Protein AF-A0A7J9PH88-F1 (afdb_monomer)

Secondary structure (DSSP, 8-state):
-EEE-TTT--EEE-----GGGS--------TT---------HHHHHT-----HHHHHHHHHHHHHHTT--HHHHHHHHHHHHHHHHH-TTS-HHHHHHHHHHHHTT-

Solvent-accessible surface area (backbone atoms only — not comparable to full-atom values): 6486 Å² total; per-residue (Å²): 113,63,38,38,38,46,82,79,53,41,69,40,85,61,77,78,81,61,67,89,75,79,53,90,70,80,80,81,69,56,77,87,66,77,71,76,92,71,81,90,45,70,71,42,59,73,68,31,52,68,72,58,70,71,61,51,51,55,44,50,54,52,38,37,61,74,68,65,53,52,72,65,56,44,49,49,28,54,52,35,36,54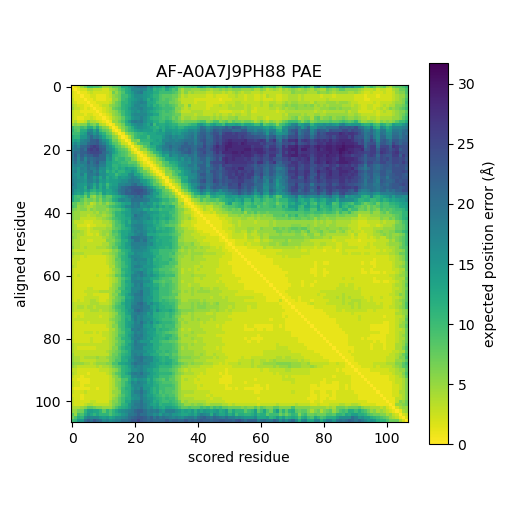,50,43,46,69,79,41,65,84,49,35,46,26,58,40,53,25,53,18,46,44,63,69,68,74,114

Nearest PDB structures (foldseek):
  2lrm-assembly1_B  TM=5.151E-01  e=4.877E+00  Escherichia coli K-12

Structure (mmCIF, N/CA/C/O backbone):
data_AF-A0A7J9PH88-F1
#
_entry.id   AF-A0A7J9PH88-F1
#
loop_
_atom_site.group_PDB
_atom_site.id
_atom_site.type_symbol
_atom_site.label_atom_id
_atom_site.label_alt_id
_atom_site.label_comp_id
_atom_site.label_asym_id
_atom_site.label_entity_id
_atom_site.label_seq_id
_atom_site.pdbx_PDB_ins_code
_atom_site.Cartn_x
_atom_site.Cartn_y
_atom_site.Cartn_z
_atom_site.occupancy
_atom_site.B_iso_or_equiv
_atom_site.auth_seq_id
_atom_site.auth_comp_id
_atom_site.auth_asym_id
_atom_site.auth_atom_id
_atom_site.pdbx_PDB_model_num
ATOM 1 N N . MET A 1 1 ? -7.239 -11.982 -0.830 1.00 70.31 1 MET A N 1
ATOM 2 C CA . MET A 1 1 ? -5.952 -11.283 -0.608 1.00 70.31 1 MET A CA 1
ATOM 3 C C . MET A 1 1 ? -6.007 -9.943 -1.324 1.00 70.31 1 MET A C 1
ATOM 5 O O . MET A 1 1 ? -6.374 -9.916 -2.494 1.00 70.31 1 MET A O 1
ATOM 9 N N . ILE A 1 2 ? -5.714 -8.838 -0.638 1.00 76.19 2 ILE A N 1
ATOM 10 C CA . ILE A 1 2 ? -5.693 -7.503 -1.253 1.00 76.19 2 ILE A CA 1
ATOM 11 C C . ILE A 1 2 ? -4.352 -7.330 -1.959 1.00 76.19 2 ILE A C 1
ATOM 13 O O . ILE A 1 2 ? -3.319 -7.602 -1.356 1.00 76.19 2 ILE A O 1
ATOM 17 N N . ARG A 1 3 ? -4.351 -6.882 -3.217 1.00 81.50 3 ARG A N 1
ATOM 18 C CA . ARG A 1 3 ? -3.118 -6.576 -3.955 1.00 81.50 3 ARG A CA 1
ATOM 19 C C . ARG A 1 3 ? -2.860 -5.078 -3.993 1.00 81.50 3 ARG A C 1
ATOM 21 O O . ARG A 1 3 ? -3.805 -4.292 -4.040 1.00 81.50 3 ARG A O 1
ATOM 28 N N . ILE A 1 4 ? -1.598 -4.664 -4.035 1.00 84.38 4 ILE A N 1
ATOM 29 C CA . ILE A 1 4 ? -1.219 -3.256 -4.228 1.00 84.38 4 ILE A CA 1
ATOM 30 C C . ILE A 1 4 ? -0.603 -3.076 -5.613 1.00 84.38 4 ILE A C 1
ATOM 32 O O . ILE A 1 4 ? 0.319 -3.790 -6.000 1.00 84.38 4 ILE A O 1
ATOM 36 N N . CYS A 1 5 ? -1.080 -2.095 -6.383 1.00 82.81 5 CYS A N 1
ATOM 37 C CA . CYS A 1 5 ? -0.498 -1.840 -7.699 1.00 82.81 5 CYS A CA 1
ATOM 38 C C . CYS A 1 5 ? 0.961 -1.342 -7.581 1.00 82.81 5 CYS A C 1
ATOM 40 O O . CYS A 1 5 ? 1.176 -0.289 -6.977 1.00 82.81 5 CYS A O 1
ATOM 42 N N . PRO A 1 6 ? 1.948 -1.984 -8.240 1.00 84.31 6 PRO A N 1
ATOM 43 C CA . PRO A 1 6 ? 3.362 -1.577 -8.222 1.00 84.31 6 PRO A CA 1
ATOM 44 C C . PRO A 1 6 ? 3.633 -0.154 -8.725 1.00 84.31 6 PRO A C 1
ATOM 46 O O . PRO A 1 6 ? 4.636 0.454 -8.350 1.00 84.31 6 PRO A O 1
ATOM 49 N N . LYS A 1 7 ? 2.729 0.401 -9.543 1.00 81.88 7 LYS A N 1
ATOM 50 C CA . LYS A 1 7 ? 2.877 1.729 -10.150 1.00 81.88 7 LYS A CA 1
ATOM 51 C C . LYS A 1 7 ? 2.162 2.836 -9.387 1.00 81.88 7 LYS A C 1
ATOM 53 O O . LYS A 1 7 ? 2.761 3.867 -9.093 1.00 81.88 7 LYS A O 1
ATOM 58 N N . CYS A 1 8 ? 0.870 2.658 -9.111 1.00 83.31 8 CYS A N 1
ATOM 59 C CA . CYS A 1 8 ? 0.046 3.700 -8.491 1.00 83.31 8 CYS A CA 1
ATOM 60 C C . CYS A 1 8 ? -0.181 3.501 -6.987 1.00 83.31 8 CYS A C 1
ATOM 62 O O . CYS A 1 8 ? -0.746 4.393 -6.361 1.00 83.31 8 CYS A O 1
ATOM 64 N N . LEU A 1 9 ? 0.260 2.370 -6.419 1.00 85.50 9 LEU A N 1
ATOM 65 C CA . LEU A 1 9 ? 0.154 2.015 -4.996 1.00 85.50 9 LEU A CA 1
ATOM 66 C C . LEU A 1 9 ? -1.273 2.057 -4.430 1.00 85.50 9 LEU A C 1
ATOM 68 O O . LEU A 1 9 ? -1.467 2.203 -3.229 1.00 85.50 9 LEU A O 1
ATOM 72 N N . LYS A 1 10 ? -2.282 1.919 -5.291 1.00 83.56 10 LYS A N 1
ATOM 73 C CA . LYS A 1 10 ? -3.672 1.749 -4.866 1.00 83.56 10 LYS A CA 1
ATOM 74 C C . LYS A 1 10 ? -3.943 0.288 -4.542 1.00 83.56 10 LYS A C 1
ATOM 76 O O . LYS A 1 10 ? -3.379 -0.598 -5.193 1.00 83.56 10 LYS A O 1
ATOM 81 N N . ALA A 1 11 ? -4.830 0.064 -3.578 1.00 78.31 11 ALA A N 1
ATOM 82 C CA . ALA A 1 11 ? -5.343 -1.265 -3.301 1.00 78.31 11 ALA A CA 1
ATOM 83 C C . ALA A 1 11 ? -6.246 -1.723 -4.450 1.00 78.31 11 ALA A C 1
ATOM 85 O O . ALA A 1 11 ? -7.025 -0.941 -4.998 1.00 78.31 11 ALA A O 1
ATOM 86 N N . VAL A 1 12 ? -6.100 -2.983 -4.832 1.00 73.62 12 VAL A N 1
ATOM 87 C CA . VAL A 1 12 ? -6.873 -3.656 -5.866 1.00 73.62 12 VAL A CA 1
ATOM 88 C C . VAL A 1 12 ? -7.337 -4.976 -5.271 1.00 73.62 12 VAL A C 1
ATOM 90 O O . VAL A 1 12 ? -6.528 -5.766 -4.776 1.00 73.62 12 VAL A O 1
ATOM 93 N N . VAL A 1 13 ? -8.641 -5.223 -5.310 1.00 60.78 13 VAL A N 1
ATOM 94 C CA . VAL A 1 13 ? -9.180 -6.543 -4.986 1.00 60.78 13 VAL A CA 1
ATOM 95 C C . VAL A 1 13 ? -8.852 -7.442 -6.172 1.00 60.78 13 VAL A C 1
ATOM 97 O O . VAL A 1 13 ? -9.383 -7.262 -7.266 1.00 60.78 13 VAL A O 1
ATOM 100 N N . HIS A 1 14 ? -7.888 -8.342 -5.995 1.00 54.22 14 HIS A N 1
ATOM 101 C CA . HIS A 1 14 ? -7.534 -9.298 -7.034 1.00 54.22 14 HIS A CA 1
ATOM 102 C C . HIS A 1 14 ? -8.470 -10.497 -6.919 1.00 54.22 14 HIS A C 1
ATOM 104 O O . HIS A 1 14 ? -8.482 -11.171 -5.890 1.00 54.22 14 HIS A O 1
ATOM 110 N N . TYR A 1 15 ? -9.249 -10.747 -7.967 1.00 46.81 15 TYR A N 1
ATOM 111 C CA . TYR A 1 15 ? -9.957 -12.008 -8.136 1.00 46.81 15 TYR A CA 1
ATOM 112 C C . TYR A 1 15 ? -9.018 -12.959 -8.871 1.00 46.81 15 TYR A C 1
ATOM 114 O O . TYR A 1 15 ? -8.624 -12.680 -10.007 1.00 46.81 15 TYR A O 1
ATOM 122 N N . ASP A 1 16 ? -8.625 -14.048 -8.209 1.00 41.84 16 ASP A N 1
ATOM 123 C CA . ASP A 1 16 ? -7.856 -15.106 -8.854 1.00 41.84 16 ASP A CA 1
ATOM 124 C C . ASP A 1 16 ? -8.634 -15.626 -10.064 1.00 41.84 16 ASP A C 1
ATOM 126 O O . ASP A 1 16 ? -9.834 -15.907 -10.003 1.00 41.84 16 ASP A O 1
ATOM 130 N N . LYS A 1 17 ? -7.939 -15.757 -11.193 1.00 45.62 17 LYS A N 1
ATOM 131 C CA . LYS A 1 17 ? -8.462 -16.516 -12.323 1.00 45.62 17 LYS A CA 1
ATOM 132 C C . LYS A 1 17 ? -8.580 -17.972 -11.869 1.00 45.62 17 LYS A C 1
ATOM 134 O O . LYS A 1 17 ? -7.571 -18.662 -11.744 1.00 45.62 17 LYS A O 1
ATOM 139 N N . GLU A 1 18 ? -9.801 -18.448 -11.639 1.00 35.91 18 GLU A N 1
ATOM 140 C CA . GLU A 1 18 ? -10.077 -19.879 -11.489 1.00 35.91 18 GLU A CA 1
ATOM 141 C C . GLU A 1 18 ? -9.765 -20.596 -12.812 1.00 35.91 18 GLU A C 1
ATOM 143 O O . GLU A 1 18 ? -10.631 -20.783 -13.665 1.00 35.91 18 GLU A O 1
ATOM 148 N 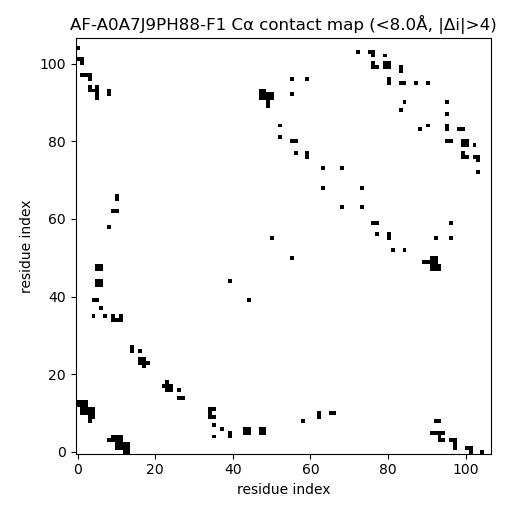N . TYR A 1 19 ? -8.519 -21.031 -12.997 1.00 43.84 19 TYR A N 1
ATOM 149 C CA . TYR A 1 19 ? -8.149 -21.910 -14.112 1.00 43.84 19 TYR A CA 1
ATOM 150 C C . TYR A 1 19 ? -8.622 -23.362 -13.906 1.00 43.84 19 TYR A C 1
ATOM 152 O O . TYR A 1 19 ? -8.565 -24.156 -14.840 1.00 43.84 19 TYR A O 1
ATOM 160 N N . ILE A 1 20 ? -9.143 -23.707 -12.719 1.00 42.56 20 ILE A N 1
ATOM 161 C CA . ILE A 1 20 ? -9.559 -25.072 -12.341 1.00 42.56 20 ILE A CA 1
ATOM 162 C C . ILE A 1 20 ? -10.672 -25.618 -13.252 1.00 42.56 20 ILE A C 1
ATOM 164 O O . ILE A 1 20 ? -10.763 -26.823 -13.458 1.00 42.56 20 ILE A O 1
ATOM 168 N N . THR A 1 21 ? -11.500 -24.755 -13.847 1.00 50.88 21 THR A N 1
ATOM 169 C CA . THR A 1 21 ? -12.664 -25.192 -14.642 1.00 50.88 21 THR A CA 1
ATOM 170 C C . THR A 1 21 ? -12.482 -25.072 -16.157 1.00 50.88 21 THR A C 1
ATOM 172 O O . THR A 1 21 ? -13.431 -25.320 -16.899 1.00 50.88 21 THR A O 1
ATOM 175 N N . GLY A 1 22 ? -11.301 -24.663 -16.645 1.00 43.19 22 GLY A N 1
ATOM 176 C CA . GLY A 1 22 ? -11.048 -24.465 -18.083 1.00 43.19 22 GLY A CA 1
ATOM 177 C C . GLY A 1 22 ? -11.898 -23.365 -18.741 1.00 43.19 22 GLY A C 1
ATOM 178 O O . GLY A 1 22 ? -11.842 -23.183 -19.955 1.00 43.19 22 GLY A O 1
ATOM 179 N N . LYS A 1 23 ? -12.686 -22.611 -17.962 1.00 33.66 23 LYS A N 1
ATOM 180 C CA . LYS A 1 23 ? -13.528 -21.515 -18.445 1.00 33.66 23 LYS A CA 1
ATOM 181 C C . LYS A 1 23 ? -12.881 -20.184 -18.091 1.00 33.66 23 LYS A C 1
ATOM 183 O O . LYS A 1 23 ? -12.771 -19.830 -16.921 1.00 33.66 23 LYS A O 1
ATOM 188 N N . VAL A 1 24 ? -12.500 -19.417 -19.112 1.00 42.75 24 VAL A N 1
ATOM 189 C CA . VAL A 1 24 ? -12.100 -18.015 -18.945 1.00 42.75 24 VAL A CA 1
ATOM 190 C C . VAL A 1 24 ? -13.339 -17.232 -18.514 1.00 42.75 24 VAL A C 1
ATOM 192 O O . VAL A 1 24 ? -14.178 -16.881 -19.341 1.00 42.75 24 VAL A O 1
ATOM 195 N N . ARG A 1 25 ? -13.496 -16.994 -17.209 1.00 38.66 25 ARG A N 1
ATOM 196 C CA . ARG A 1 25 ? -14.507 -16.058 -16.711 1.00 38.66 25 ARG A CA 1
ATOM 197 C C . ARG A 1 25 ? -13.966 -14.631 -16.847 1.00 38.66 25 ARG A C 1
ATOM 199 O O . ARG A 1 25 ? -12.783 -14.414 -16.568 1.00 38.66 25 ARG A O 1
ATOM 206 N N . PRO A 1 26 ? -14.788 -13.660 -17.283 1.00 37.38 26 PRO A N 1
ATOM 207 C CA . PRO A 1 26 ? -14.395 -12.261 -17.249 1.00 37.38 26 PRO A CA 1
ATOM 208 C C . PRO A 1 26 ? -14.020 -11.900 -15.811 1.00 37.38 26 PRO A C 1
ATOM 210 O O . PRO A 1 26 ? -14.750 -12.220 -14.872 1.00 37.38 26 PRO A O 1
ATOM 213 N N . VAL A 1 27 ? -12.861 -11.263 -15.635 1.00 42.38 27 VAL A N 1
ATOM 214 C CA . VAL A 1 27 ? -12.518 -10.640 -14.357 1.00 42.38 27 VAL A CA 1
ATOM 215 C C . VAL A 1 27 ? -13.595 -9.589 -14.133 1.00 42.38 27 VAL A C 1
ATOM 217 O O . VAL A 1 27 ? -13.679 -8.638 -14.911 1.00 42.38 27 VAL A O 1
ATOM 220 N N . PHE A 1 28 ? -14.451 -9.784 -13.129 1.00 36.12 28 PHE A N 1
ATOM 221 C CA . PHE A 1 28 ? -15.359 -8.739 -12.678 1.00 36.12 28 PHE A CA 1
ATOM 222 C C . PHE A 1 28 ? -14.486 -7.616 -12.122 1.00 36.12 28 PHE A C 1
ATOM 224 O O . PHE A 1 28 ? -14.083 -7.616 -10.961 1.00 36.12 28 PHE A O 1
ATOM 231 N N . VAL A 1 29 ? -14.112 -6.690 -13.001 1.00 43.66 29 VAL A N 1
ATOM 232 C CA . VAL A 1 29 ? -13.591 -5.397 -12.595 1.00 43.66 29 VAL A CA 1
ATOM 233 C C . VAL A 1 29 ? -14.805 -4.690 -12.041 1.00 43.66 29 VAL A C 1
ATOM 235 O O . VAL A 1 29 ? -15.670 -4.263 -12.800 1.00 43.66 29 VAL A O 1
ATOM 238 N N . ASP A 1 30 ? -14.912 -4.660 -10.721 1.00 40.66 30 ASP A N 1
ATOM 239 C CA . ASP A 1 30 ? -15.865 -3.804 -10.040 1.00 40.66 30 ASP A CA 1
ATOM 240 C C . ASP A 1 30 ? -15.695 -2.384 -10.608 1.00 40.66 30 ASP A C 1
ATOM 242 O O . ASP A 1 30 ? -14.665 -1.729 -10.423 1.00 40.66 30 ASP A O 1
ATOM 246 N N . THR A 1 31 ? -16.659 -1.959 -11.425 1.00 43.69 31 THR A N 1
ATOM 247 C CA . THR A 1 31 ? -16.587 -0.715 -12.195 1.00 43.69 31 THR A CA 1
ATOM 248 C C . THR A 1 31 ? -16.747 0.521 -11.315 1.00 43.69 31 THR A C 1
ATOM 250 O O . THR A 1 31 ? -16.509 1.631 -11.797 1.00 43.69 31 THR A O 1
ATOM 253 N N . GLU A 1 32 ? -17.103 0.345 -10.037 1.00 45.25 32 GLU A N 1
ATOM 254 C CA . GLU A 1 32 ? -17.032 1.393 -9.016 1.00 45.25 32 GLU A CA 1
ATOM 255 C C . GLU A 1 32 ? -15.586 1.569 -8.507 1.00 45.25 32 GLU A C 1
ATOM 257 O O . GLU A 1 32 ? -15.139 2.690 -8.257 1.00 45.25 32 GLU A O 1
ATOM 262 N N . ASN A 1 33 ? -14.782 0.498 -8.510 1.00 47.50 33 ASN A N 1
ATOM 263 C CA . ASN A 1 33 ? -13.350 0.491 -8.197 1.00 47.50 33 ASN A CA 1
ATOM 264 C C . ASN A 1 33 ? -12.471 0.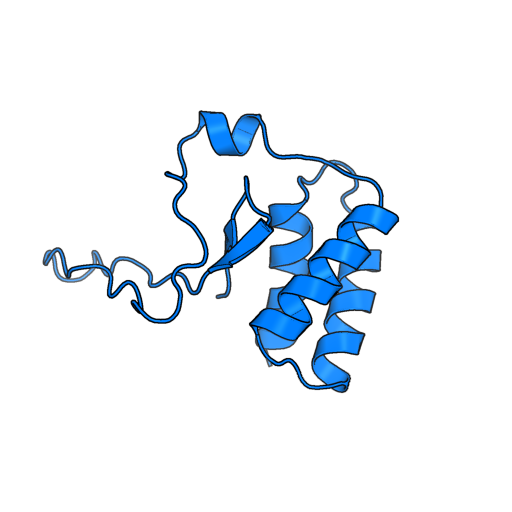760 -9.439 1.00 47.50 33 ASN A C 1
ATOM 266 O O . ASN A 1 33 ? -11.582 -0.014 -9.805 1.00 47.50 33 ASN A O 1
ATOM 270 N N . LYS A 1 34 ? -12.640 1.932 -10.070 1.00 50.91 34 LYS A N 1
ATOM 271 C CA . LYS A 1 34 ? -11.773 2.458 -11.160 1.00 50.91 34 LYS A CA 1
ATOM 272 C C . LYS A 1 34 ? -10.354 2.834 -10.694 1.00 50.91 34 LYS A C 1
ATOM 274 O O . LYS A 1 34 ? -9.797 3.864 -11.082 1.00 50.91 34 LYS A O 1
ATOM 279 N N . CYS A 1 35 ? -9.745 2.075 -9.790 1.00 55.69 35 CYS A N 1
ATOM 280 C CA . CYS A 1 35 ? -8.584 2.560 -9.057 1.00 55.69 35 CYS A CA 1
ATOM 281 C C . CYS A 1 35 ? -7.279 2.450 -9.862 1.00 55.69 35 CYS A C 1
ATOM 283 O O . CYS A 1 35 ? -6.462 3.371 -9.786 1.00 55.69 35 CYS A O 1
ATOM 285 N N . CYS A 1 36 ? -7.082 1.425 -10.695 1.00 61.66 36 CYS A N 1
ATOM 286 C CA . CYS A 1 36 ? -5.833 1.235 -11.438 1.00 61.66 36 CYS A CA 1
ATOM 287 C C . CYS A 1 36 ? -6.060 0.983 -12.937 1.00 61.66 36 CYS A C 1
ATOM 289 O O . CYS A 1 36 ? -6.542 -0.075 -13.316 1.00 61.66 36 CYS A O 1
ATOM 291 N N . GLY A 1 37 ? -5.643 1.929 -13.788 1.00 60.94 37 GLY A N 1
ATOM 292 C CA . GLY A 1 37 ? -5.642 1.785 -15.254 1.00 60.94 37 GLY A CA 1
ATOM 293 C C . GLY A 1 37 ? -4.323 1.271 -15.845 1.00 60.94 37 GLY A C 1
ATOM 294 O O . GLY A 1 37 ? -4.123 1.355 -17.052 1.00 60.94 37 GLY A O 1
ATOM 295 N N . TYR A 1 38 ? -3.386 0.803 -15.013 1.00 64.75 38 TYR A N 1
ATOM 296 C CA . TYR A 1 38 ? -2.077 0.340 -15.476 1.00 64.75 38 TYR A CA 1
ATOM 297 C C . TYR A 1 38 ? -2.046 -1.173 -15.678 1.00 64.75 38 TYR A C 1
ATOM 299 O O . TYR A 1 38 ? -2.347 -1.929 -14.755 1.00 64.75 38 TYR A O 1
ATOM 307 N N . LEU A 1 39 ? -1.597 -1.590 -16.864 1.00 64.81 39 LEU A N 1
ATOM 308 C CA . LEU A 1 39 ? -1.204 -2.969 -17.139 1.00 64.81 39 LEU A CA 1
ATOM 309 C C . LEU A 1 39 ? -0.010 -3.349 -16.252 1.00 64.81 39 LEU A C 1
ATOM 311 O O . LEU A 1 39 ? 0.986 -2.627 -16.199 1.00 64.81 39 LEU A O 1
ATOM 315 N N . GLN A 1 40 ? -0.117 -4.477 -15.554 1.00 71.12 40 GLN A N 1
ATOM 316 C CA . GLN A 1 40 ? 0.929 -5.006 -14.676 1.00 71.12 40 GLN A CA 1
ATOM 317 C C . GLN A 1 40 ? 1.938 -5.834 -15.486 1.00 71.12 40 GLN A C 1
ATOM 319 O O . GLN A 1 40 ? 1.975 -7.055 -15.387 1.00 71.12 40 GLN A O 1
ATOM 324 N N . THR A 1 41 ? 2.715 -5.170 -16.343 1.00 72.44 41 THR A N 1
ATOM 325 C CA . THR A 1 41 ? 3.795 -5.812 -17.110 1.00 72.44 41 THR A CA 1
ATOM 326 C C . THR A 1 41 ? 5.056 -5.970 -16.257 1.00 72.44 41 THR A C 1
ATOM 328 O O . THR A 1 41 ? 5.221 -5.259 -15.268 1.00 72.44 41 THR A O 1
ATOM 331 N N . GLU A 1 42 ? 5.973 -6.855 -16.653 1.00 73.31 42 GLU A N 1
ATOM 332 C CA . GLU A 1 42 ? 7.267 -7.074 -15.978 1.00 73.31 42 GLU A CA 1
ATOM 333 C C . GLU A 1 42 ? 8.037 -5.762 -15.755 1.00 73.31 42 GLU A C 1
ATOM 335 O O . GLU A 1 42 ? 8.378 -5.415 -14.626 1.00 73.31 42 GLU A O 1
ATOM 340 N N . SER A 1 43 ? 8.119 -4.929 -16.797 1.00 73.62 43 SER A N 1
ATOM 341 C CA . SER A 1 43 ? 8.711 -3.587 -16.727 1.00 73.62 43 SER A CA 1
ATOM 342 C C . SER A 1 43 ? 8.121 -2.707 -15.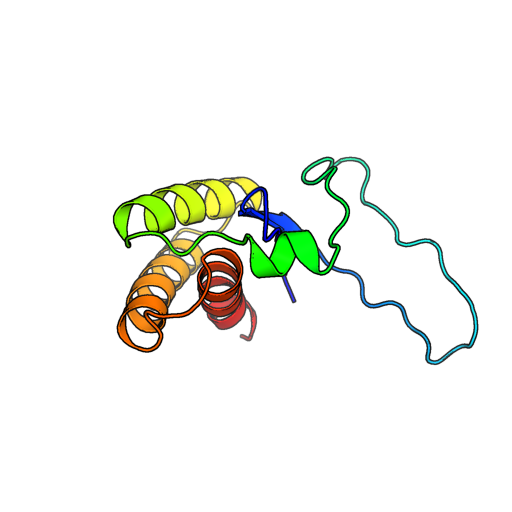613 1.00 73.62 43 SER A C 1
ATOM 344 O O . SER A 1 43 ? 8.831 -1.897 -15.016 1.00 73.62 43 SER A O 1
ATOM 346 N N . VAL A 1 44 ? 6.830 -2.840 -15.294 1.00 75.25 44 VAL A N 1
ATOM 347 C CA . VAL A 1 44 ? 6.211 -2.078 -14.200 1.00 75.25 44 VAL A CA 1
ATOM 348 C C . VAL A 1 44 ? 6.688 -2.569 -12.831 1.00 75.25 44 VAL A C 1
ATOM 350 O O . VAL A 1 44 ? 6.860 -1.750 -11.925 1.00 75.25 44 VAL A O 1
ATOM 353 N N . PHE A 1 45 ? 6.907 -3.872 -12.667 1.00 79.25 45 PHE A N 1
ATOM 354 C CA . PHE A 1 45 ? 7.427 -4.442 -11.425 1.00 79.25 45 PHE A CA 1
ATOM 355 C C . PHE A 1 45 ? 8.903 -4.093 -11.214 1.00 79.25 45 PHE A C 1
ATOM 357 O O . PHE A 1 45 ? 9.272 -3.681 -10.111 1.00 79.25 45 PHE A O 1
ATOM 364 N N . ASP A 1 46 ? 9.720 -4.156 -12.265 1.00 79.75 46 ASP A N 1
ATOM 365 C CA . ASP A 1 46 ? 11.150 -3.828 -12.193 1.00 79.75 46 ASP A CA 1
ATOM 366 C C . ASP A 1 46 ? 11.373 -2.366 -11.787 1.00 79.75 46 ASP A C 1
ATOM 368 O O . ASP A 1 46 ? 12.176 -2.044 -10.900 1.00 79.75 46 ASP A O 1
ATOM 372 N N . ASN A 1 47 ? 10.562 -1.480 -12.370 1.00 83.19 47 ASN A N 1
ATOM 373 C CA . ASN A 1 47 ? 10.578 -0.043 -12.110 1.00 83.19 47 ASN A CA 1
ATOM 374 C C . ASN A 1 47 ? 9.755 0.371 -10.880 1.00 83.19 47 ASN A C 1
ATOM 376 O O . ASN A 1 47 ? 9.563 1.568 -10.633 1.00 83.19 47 ASN A O 1
ATOM 380 N N . ALA A 1 48 ? 9.257 -0.584 -10.090 1.00 88.44 48 ALA A N 1
ATOM 381 C CA . ALA A 1 48 ? 8.537 -0.267 -8.869 1.00 88.44 48 ALA A CA 1
ATOM 382 C C . ALA A 1 48 ? 9.443 0.484 -7.884 1.00 88.44 48 ALA A C 1
ATOM 384 O O . ALA A 1 48 ? 10.649 0.223 -7.759 1.00 88.44 48 ALA A O 1
ATOM 385 N N . LYS A 1 49 ? 8.840 1.428 -7.159 1.00 90.88 49 LYS A N 1
ATOM 386 C CA . LYS A 1 49 ? 9.558 2.280 -6.210 1.00 90.88 49 LYS A CA 1
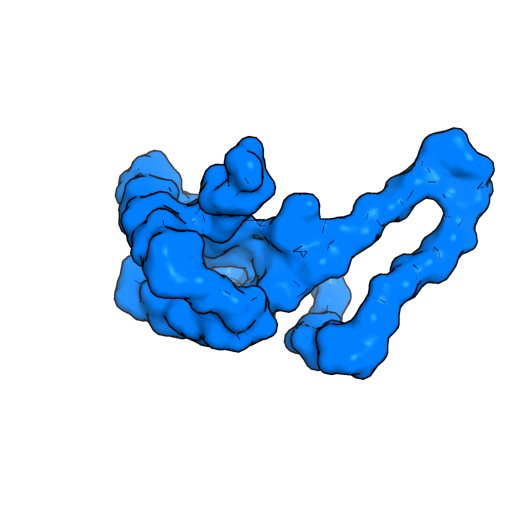ATOM 387 C C . LYS A 1 49 ? 9.970 1.497 -4.968 1.00 90.88 49 LYS A C 1
ATOM 389 O O . LYS A 1 49 ? 9.269 0.586 -4.538 1.00 90.88 49 LYS A O 1
ATOM 394 N N . CYS A 1 50 ? 11.102 1.884 -4.395 1.00 93.19 50 CYS A N 1
ATOM 395 C CA . CYS A 1 50 ? 11.517 1.513 -3.050 1.00 93.19 50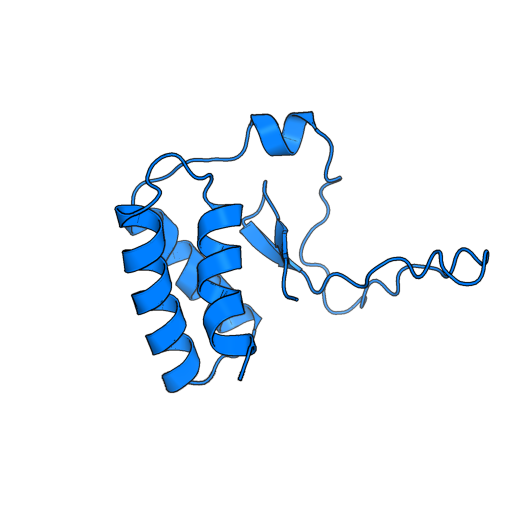 CYS A CA 1
ATOM 396 C C . CYS A 1 50 ? 11.809 2.815 -2.300 1.00 93.19 50 CYS A C 1
ATOM 398 O O . CYS A 1 50 ? 12.831 3.465 -2.509 1.00 93.19 50 CYS A O 1
ATOM 400 N N . SER A 1 51 ? 10.845 3.245 -1.499 1.00 92.38 51 SER A N 1
ATOM 401 C CA . SER A 1 51 ? 10.807 4.549 -0.855 1.00 92.38 51 SER A CA 1
ATOM 402 C C . SER A 1 51 ? 11.173 4.459 0.624 1.00 92.38 51 SER A C 1
ATOM 404 O O . SER A 1 51 ? 11.159 3.399 1.254 1.00 92.38 51 SER A O 1
ATOM 406 N N . LYS A 1 52 ? 11.462 5.621 1.219 1.00 92.38 52 LYS A N 1
ATOM 407 C CA . LYS A 1 52 ? 11.617 5.762 2.672 1.00 92.38 52 LYS A CA 1
ATOM 408 C C . LYS A 1 52 ? 10.269 5.614 3.388 1.00 92.38 52 LYS A C 1
ATOM 410 O O . LYS A 1 52 ? 9.212 5.924 2.836 1.00 92.38 52 LYS A O 1
ATOM 415 N N . MET A 1 53 ? 10.327 5.245 4.667 1.00 93.62 53 MET A N 1
ATOM 416 C CA . MET A 1 53 ? 9.166 5.022 5.541 1.00 93.62 53 MET A CA 1
ATOM 417 C C . MET A 1 53 ? 8.127 6.158 5.525 1.00 93.62 53 MET A C 1
ATOM 419 O O . MET A 1 53 ? 6.928 5.900 5.557 1.00 93.62 53 MET A O 1
ATOM 423 N N . GLN A 1 54 ? 8.555 7.422 5.463 1.00 92.75 54 GLN A N 1
ATOM 424 C CA . GLN A 1 54 ? 7.630 8.564 5.444 1.00 92.75 54 GLN A CA 1
ATOM 425 C C . GLN A 1 54 ? 6.688 8.540 4.230 1.00 92.75 54 GLN A C 1
ATOM 427 O O . GLN A 1 54 ? 5.489 8.777 4.372 1.00 92.75 54 GLN A O 1
ATOM 432 N N . LEU A 1 55 ? 7.209 8.205 3.046 1.00 93.75 55 LEU A N 1
ATOM 433 C CA . LEU A 1 55 ? 6.396 8.088 1.835 1.00 93.75 55 LEU A CA 1
ATOM 434 C C . LEU A 1 55 ? 5.456 6.883 1.923 1.00 93.75 55 LEU A C 1
ATOM 436 O O . LEU A 1 55 ? 4.283 7.006 1.575 1.00 93.75 55 LEU A O 1
ATOM 440 N N . LEU A 1 56 ? 5.939 5.759 2.459 1.00 93.62 56 LEU A N 1
ATOM 441 C CA . LEU A 1 56 ? 5.127 4.561 2.683 1.00 93.62 56 LEU A CA 1
ATOM 442 C C . LEU A 1 56 ? 3.943 4.829 3.618 1.00 93.62 56 LEU A C 1
ATOM 444 O O . LEU A 1 56 ? 2.820 4.472 3.280 1.00 93.62 56 LEU A O 1
ATOM 448 N N . LYS A 1 57 ? 4.153 5.530 4.739 1.00 94.12 57 LYS A N 1
ATOM 449 C CA . LYS A 1 57 ? 3.075 5.918 5.670 1.00 94.12 57 LYS A CA 1
ATOM 450 C C . LYS A 1 57 ? 2.003 6.775 4.998 1.00 94.12 57 LYS A C 1
ATOM 452 O O . LYS A 1 57 ? 0.814 6.566 5.229 1.00 94.12 57 LYS A O 1
ATOM 457 N N . THR A 1 58 ? 2.408 7.708 4.137 1.00 95.19 58 THR A N 1
ATOM 458 C CA . THR A 1 58 ? 1.463 8.522 3.359 1.00 95.19 58 THR A CA 1
ATOM 459 C C . THR A 1 58 ? 0.608 7.654 2.435 1.00 95.19 58 THR A C 1
ATOM 461 O O . THR A 1 58 ? -0.600 7.871 2.336 1.00 95.19 58 THR A O 1
ATOM 464 N N . GLN A 1 59 ? 1.202 6.656 1.775 1.00 93.75 59 GLN A N 1
ATOM 465 C CA . GLN A 1 59 ? 0.456 5.737 0.909 1.00 93.75 59 GLN A CA 1
ATOM 466 C C . GLN A 1 59 ? -0.444 4.796 1.710 1.00 93.75 59 GLN A C 1
ATOM 468 O O . GLN A 1 59 ? -1.614 4.647 1.369 1.00 93.75 59 GLN A O 1
ATOM 473 N N . ALA A 1 60 ? 0.041 4.256 2.827 1.00 93.25 60 ALA A N 1
ATOM 474 C CA . ALA A 1 60 ? -0.757 3.450 3.745 1.00 93.25 60 ALA A CA 1
ATOM 475 C C . ALA A 1 60 ? -1.983 4.215 4.262 1.00 93.25 60 ALA A C 1
ATOM 477 O O . ALA A 1 60 ? -3.084 3.671 4.296 1.00 93.25 60 ALA A O 1
ATOM 478 N N . GLY A 1 61 ? -1.840 5.509 4.569 1.00 93.25 61 GLY A N 1
ATOM 479 C CA . GLY A 1 61 ? -2.967 6.365 4.942 1.00 93.25 61 GLY A CA 1
ATOM 480 C C . GLY A 1 61 ? -4.005 6.528 3.826 1.00 93.25 61 GLY A C 1
ATOM 481 O O . GLY A 1 61 ? -5.203 6.518 4.101 1.00 93.25 61 GLY A O 1
ATOM 482 N N . LYS A 1 62 ? -3.569 6.632 2.564 1.00 91.81 62 LYS A N 1
ATOM 483 C CA . LYS A 1 62 ? -4.478 6.670 1.404 1.00 91.81 62 LYS A CA 1
ATOM 484 C C . LYS A 1 62 ? -5.196 5.338 1.207 1.00 91.81 62 LYS A C 1
ATOM 486 O O . LYS A 1 62 ? -6.405 5.345 1.014 1.00 91.81 62 LYS A O 1
ATOM 491 N N . ILE A 1 63 ? -4.474 4.222 1.311 1.00 89.75 63 ILE A N 1
ATOM 492 C CA . ILE A 1 63 ? -5.036 2.867 1.222 1.00 89.75 63 ILE A CA 1
ATOM 493 C C . ILE A 1 63 ? -6.054 2.632 2.344 1.00 89.75 63 ILE A C 1
ATOM 495 O O . ILE A 1 63 ? -7.145 2.145 2.080 1.00 89.75 63 ILE A O 1
ATOM 499 N N . SER A 1 64 ? -5.745 3.057 3.572 1.00 91.06 64 SER A N 1
ATOM 500 C CA . SER A 1 64 ? -6.653 2.911 4.718 1.00 91.06 64 SER A CA 1
ATOM 501 C C . SER A 1 64 ? -7.983 3.629 4.484 1.00 91.06 64 SER A C 1
ATOM 503 O O . SER A 1 64 ? -9.038 3.086 4.787 1.00 91.06 64 SER A O 1
ATOM 505 N N . LYS A 1 65 ? -7.934 4.837 3.901 1.00 89.44 65 LYS A N 1
ATOM 506 C CA . LYS A 1 65 ? -9.135 5.584 3.497 1.00 89.44 65 LYS A CA 1
ATOM 507 C C . LYS A 1 65 ? -9.866 4.911 2.337 1.00 89.44 65 LYS A C 1
ATOM 509 O O . LYS A 1 65 ? -11.085 4.849 2.358 1.00 89.44 65 LYS A O 1
ATOM 514 N N . GLN A 1 66 ? -9.127 4.415 1.342 1.00 84.44 66 GLN A N 1
ATOM 515 C CA . GLN A 1 66 ? -9.694 3.723 0.181 1.00 84.44 66 GLN A CA 1
ATOM 516 C C . GLN A 1 66 ? -10.484 2.474 0.598 1.00 84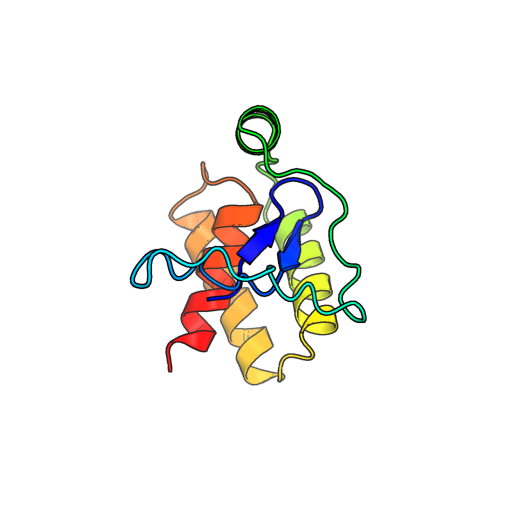.44 66 GLN A C 1
ATOM 518 O O . GLN A 1 66 ? -11.539 2.212 0.038 1.00 84.44 66 GLN A O 1
ATOM 523 N N . LEU A 1 67 ? -9.970 1.716 1.567 1.00 84.25 67 LEU A N 1
ATOM 524 C CA . LEU A 1 67 ? -10.570 0.470 2.048 1.00 84.25 67 LEU A CA 1
ATOM 525 C C . LEU A 1 67 ? -11.519 0.665 3.236 1.00 84.25 67 LEU A C 1
ATOM 527 O O . LEU A 1 67 ? -12.059 -0.317 3.731 1.00 84.25 67 LEU A O 1
ATOM 531 N N . ASN A 1 68 ? -11.699 1.907 3.698 1.00 87.31 68 ASN A N 1
ATOM 532 C CA . ASN A 1 68 ? -12.493 2.244 4.878 1.00 87.31 68 ASN A CA 1
ATOM 533 C C . ASN A 1 68 ? -12.153 1.367 6.105 1.00 87.31 68 ASN A C 1
ATOM 535 O O . ASN A 1 68 ? -13.038 0.790 6.734 1.00 87.31 68 ASN A O 1
ATOM 539 N N . LEU A 1 69 ? -10.856 1.225 6.408 1.00 87.50 69 LEU A N 1
ATOM 540 C CA . LEU A 1 69 ? -10.385 0.394 7.525 1.00 87.50 69 LEU A CA 1
ATOM 541 C C . LEU A 1 69 ? -10.850 0.957 8.876 1.00 87.50 69 LEU A C 1
ATOM 543 O O . LEU A 1 69 ? -10.820 2.176 9.072 1.00 87.50 69 LEU A O 1
ATOM 547 N N . SER A 1 70 ? -11.186 0.068 9.821 1.00 90.38 70 SER A N 1
ATOM 548 C CA . SER A 1 70 ? -11.413 0.449 11.222 1.00 90.38 70 SER A CA 1
ATOM 549 C C . SER A 1 70 ? -10.141 1.028 11.849 1.00 90.38 70 SER A C 1
ATOM 551 O O . SER A 1 70 ? -9.034 0.876 11.317 1.00 90.38 70 SER A O 1
ATOM 553 N N . GLU A 1 71 ? -10.279 1.707 12.988 1.00 92.06 71 GLU A N 1
ATOM 554 C CA . GLU A 1 71 ? -9.119 2.248 13.699 1.00 92.06 71 GLU A CA 1
ATOM 555 C C . GLU A 1 71 ? -8.154 1.147 14.150 1.00 92.06 71 GLU A C 1
ATOM 557 O O . GLU A 1 71 ? -6.942 1.347 14.029 1.00 92.06 71 GLU A O 1
ATOM 562 N N . GLU A 1 72 ? -8.658 -0.023 14.570 1.00 91.62 72 GLU A N 1
ATOM 563 C CA . GLU A 1 72 ? -7.801 -1.153 14.948 1.00 91.62 72 GLU A CA 1
ATOM 564 C C . GLU A 1 72 ? -7.013 -1.677 13.743 1.00 91.62 72 GLU A C 1
ATOM 566 O O . GLU A 1 72 ? -5.783 -1.727 13.782 1.00 91.62 72 GLU A O 1
ATOM 571 N N . LEU A 1 73 ? -7.694 -1.965 12.627 1.00 90.50 73 LEU A N 1
ATOM 572 C CA . LEU A 1 73 ? -7.046 -2.469 11.410 1.00 90.50 73 LEU A CA 1
ATOM 573 C C . LEU A 1 73 ? -6.045 -1.465 10.838 1.00 90.50 73 LEU A C 1
ATOM 575 O O . LEU A 1 73 ? -4.982 -1.831 10.333 1.00 90.50 73 LEU A O 1
ATOM 579 N N . LYS A 1 74 ? -6.364 -0.173 10.924 1.00 93.00 74 LYS A N 1
ATOM 580 C CA . LYS A 1 74 ? -5.445 0.891 10.531 1.00 93.00 74 LYS A CA 1
ATOM 581 C C . LYS A 1 74 ? -4.221 0.917 11.443 1.00 93.00 74 LYS A C 1
ATOM 583 O O . LYS A 1 74 ? -3.111 1.063 10.937 1.00 93.00 74 LYS A O 1
ATOM 588 N N . TYR A 1 75 ? -4.385 0.790 12.756 1.00 93.81 75 TYR A N 1
ATOM 589 C CA . TYR A 1 75 ? -3.253 0.742 13.679 1.00 93.81 75 TYR A CA 1
ATOM 590 C C . TYR A 1 75 ? -2.333 -0.446 13.369 1.00 93.81 75 TYR A C 1
ATOM 592 O O . TYR A 1 75 ? -1.133 -0.252 13.150 1.00 93.81 75 TYR A O 1
ATOM 600 N N . GLU A 1 76 ? -2.901 -1.646 13.237 1.00 94.12 76 GLU A N 1
ATOM 601 C CA . GLU A 1 76 ? -2.158 -2.861 12.894 1.00 94.12 76 GLU A CA 1
ATOM 602 C C . GLU A 1 76 ? -1.432 -2.733 11.557 1.00 94.12 76 GLU A C 1
ATOM 604 O O . GLU A 1 76 ? -0.248 -3.061 11.453 1.00 94.12 76 GLU A O 1
ATOM 609 N N . PHE A 1 77 ? -2.099 -2.186 10.539 1.00 94.19 77 PHE A N 1
ATOM 610 C CA . PHE A 1 77 ? -1.487 -1.963 9.235 1.00 94.19 77 PHE A CA 1
ATOM 611 C C . PHE A 1 77 ? -0.233 -1.081 9.343 1.00 94.19 77 PHE A C 1
ATOM 613 O O . PHE A 1 77 ? 0.802 -1.385 8.745 1.00 94.19 77 PHE A O 1
ATOM 620 N N . PHE A 1 78 ? -0.280 -0.007 10.133 1.00 95.75 78 PHE A N 1
ATOM 621 C CA . PHE A 1 78 ? 0.865 0.889 10.307 1.00 95.75 78 PHE A CA 1
ATOM 622 C C . PHE A 1 78 ? 1.998 0.270 11.138 1.00 95.75 78 PHE A C 1
ATOM 624 O O . PHE A 1 78 ? 3.167 0.543 10.845 1.00 95.75 78 PHE A O 1
ATOM 631 N N . GLU A 1 79 ? 1.694 -0.551 12.144 1.00 95.81 79 GLU A N 1
ATOM 632 C CA . GLU A 1 79 ? 2.714 -1.285 12.905 1.00 95.81 79 GLU A CA 1
ATOM 633 C C . GLU A 1 79 ? 3.392 -2.356 12.043 1.00 95.81 79 GLU A C 1
ATOM 635 O O . GLU A 1 79 ? 4.625 -2.406 11.961 1.00 95.81 79 GLU A O 1
ATOM 640 N N . ASN A 1 80 ? 2.608 -3.126 11.288 1.00 95.00 80 ASN A N 1
ATOM 641 C CA . ASN A 1 80 ? 3.132 -4.106 10.342 1.00 95.00 80 ASN A CA 1
ATOM 642 C C . ASN A 1 80 ? 3.989 -3.434 9.263 1.00 95.00 80 ASN A C 1
ATOM 644 O O . ASN A 1 80 ? 5.083 -3.907 8.962 1.00 95.00 80 ASN A O 1
ATOM 648 N N . LEU A 1 81 ? 3.568 -2.277 8.742 1.00 95.44 81 LEU A N 1
ATOM 649 C CA . LEU A 1 81 ? 4.341 -1.508 7.763 1.00 95.44 81 LEU A CA 1
ATOM 650 C C . LEU A 1 81 ? 5.735 -1.136 8.285 1.00 95.44 81 LEU A C 1
ATOM 652 O O . LEU A 1 81 ? 6.724 -1.248 7.555 1.00 95.44 81 LEU A O 1
ATOM 656 N N . LYS A 1 82 ? 5.825 -0.696 9.549 1.00 95.06 82 LYS A N 1
ATOM 657 C CA . LYS A 1 82 ? 7.107 -0.382 10.200 1.00 95.06 82 LYS A CA 1
ATOM 658 C C . LYS A 1 82 ? 7.990 -1.617 10.299 1.00 95.06 82 LYS A C 1
ATOM 660 O O . LYS A 1 82 ? 9.167 -1.539 9.945 1.00 95.06 82 LYS A O 1
ATOM 665 N N . ARG A 1 83 ? 7.416 -2.733 10.754 1.00 95.06 83 ARG A N 1
ATOM 666 C CA . ARG A 1 83 ? 8.110 -4.013 10.902 1.00 95.06 83 ARG A CA 1
ATOM 667 C C . ARG A 1 83 ? 8.656 -4.507 9.562 1.00 95.06 83 ARG A C 1
ATOM 669 O O . ARG A 1 83 ? 9.865 -4.653 9.429 1.00 95.06 83 ARG A O 1
ATOM 676 N N . PHE A 1 84 ? 7.805 -4.647 8.545 1.00 94.12 84 PHE A N 1
ATOM 677 C CA . PHE A 1 84 ? 8.216 -5.157 7.234 1.00 94.12 84 PHE A CA 1
ATOM 678 C C . PHE A 1 84 ? 9.278 -4.287 6.567 1.00 94.12 84 PHE A C 1
ATOM 680 O O . PHE A 1 84 ? 10.225 -4.822 6.006 1.00 94.12 84 PHE A O 1
ATOM 687 N N . LYS A 1 85 ? 9.187 -2.953 6.642 1.00 92.75 85 LYS A N 1
ATOM 688 C CA . LYS A 1 85 ? 10.214 -2.101 6.023 1.00 92.75 85 LYS A CA 1
ATOM 689 C C . LYS A 1 85 ? 11.561 -2.168 6.745 1.00 92.75 85 LYS A C 1
ATOM 691 O O . LYS A 1 85 ? 12.590 -1.944 6.113 1.00 92.75 85 LYS A O 1
ATOM 696 N N . ARG A 1 86 ? 11.560 -2.412 8.058 1.00 93.31 86 ARG A N 1
ATOM 697 C CA . ARG A 1 86 ? 12.792 -2.604 8.831 1.00 93.31 86 ARG A CA 1
ATOM 698 C C . ARG A 1 86 ? 13.431 -3.949 8.498 1.00 93.31 86 ARG A C 1
ATOM 700 O O . ARG A 1 86 ? 14.633 -3.994 8.272 1.00 93.31 86 ARG A O 1
ATOM 707 N N . ASP A 1 87 ? 12.619 -4.998 8.459 1.00 94.62 87 ASP A N 1
ATOM 708 C CA . ASP A 1 87 ? 13.084 -6.374 8.297 1.00 94.62 87 ASP A CA 1
ATOM 709 C C . ASP A 1 87 ? 13.418 -6.691 6.818 1.00 94.62 87 ASP A C 1
ATOM 711 O O . ASP A 1 87 ? 14.285 -7.515 6.544 1.00 94.62 87 ASP A O 1
ATOM 715 N N . HIS A 1 88 ? 12.788 -5.984 5.869 1.00 92.81 88 HIS A N 1
ATOM 716 C CA . HIS A 1 88 ? 12.958 -6.133 4.418 1.00 92.81 88 HIS A CA 1
ATOM 717 C C . HIS A 1 88 ? 13.108 -4.770 3.722 1.00 92.81 88 HIS A C 1
ATOM 719 O O . HIS A 1 88 ? 12.226 -4.293 2.996 1.00 92.81 88 HIS A O 1
ATOM 725 N N . ASN A 1 89 ? 14.222 -4.083 3.966 1.00 90.88 89 ASN A N 1
ATOM 726 C CA . ASN A 1 89 ? 14.429 -2.731 3.442 1.00 90.88 89 ASN A CA 1
ATOM 727 C C . ASN A 1 89 ? 14.525 -2.681 1.903 1.00 90.88 89 ASN A C 1
ATOM 729 O O . ASN A 1 89 ? 14.177 -1.670 1.291 1.00 90.88 89 ASN A O 1
ATOM 733 N N . GLU A 1 90 ? 14.954 -3.767 1.269 1.00 92.00 90 GLU A N 1
ATOM 734 C CA . GLU A 1 90 ? 15.079 -3.921 -0.179 1.00 92.00 90 GLU A CA 1
ATOM 735 C C . GLU A 1 90 ? 13.735 -4.089 -0.896 1.00 92.00 90 GLU A C 1
ATOM 737 O O . GLU A 1 90 ? 13.644 -3.878 -2.110 1.00 92.00 90 GLU A O 1
ATOM 742 N N . TRP A 1 91 ? 12.672 -4.436 -0.165 1.00 93.94 91 TRP A N 1
ATOM 743 C CA . TRP A 1 91 ? 11.368 -4.643 -0.774 1.00 93.94 91 TRP A CA 1
ATOM 744 C C . TRP A 1 91 ? 10.805 -3.354 -1.365 1.00 93.94 91 TRP A C 1
ATOM 746 O O . TRP A 1 91 ? 10.832 -2.270 -0.771 1.00 93.94 91 TRP A O 1
ATOM 756 N N . LYS A 1 92 ? 10.243 -3.519 -2.563 1.00 94.44 92 LYS A N 1
ATOM 757 C CA . LYS A 1 92 ? 9.505 -2.481 -3.275 1.00 94.44 92 LYS A CA 1
ATOM 758 C C . LYS A 1 92 ? 8.245 -2.105 -2.499 1.00 94.44 92 LYS A C 1
ATOM 760 O O . LYS A 1 92 ? 7.625 -2.945 -1.849 1.00 94.44 92 LYS A O 1
ATOM 765 N N . ASP A 1 93 ? 7.829 -0.854 -2.640 1.00 94.31 93 ASP A N 1
ATOM 766 C CA . ASP A 1 93 ? 6.766 -0.239 -1.845 1.00 94.31 93 ASP A CA 1
ATOM 767 C C . ASP A 1 93 ? 5.465 -1.034 -1.877 1.00 94.31 93 ASP A C 1
ATOM 769 O O . ASP A 1 93 ? 4.849 -1.250 -0.837 1.00 94.31 93 ASP A O 1
ATOM 773 N N . TYR A 1 94 ? 5.066 -1.499 -3.063 1.00 91.56 94 TYR A N 1
ATOM 774 C CA . TYR A 1 94 ? 3.830 -2.258 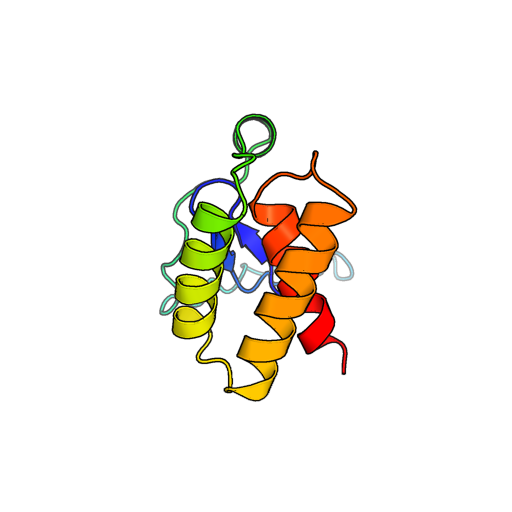-3.229 1.00 91.56 94 TYR A CA 1
ATOM 775 C C . TYR A 1 94 ? 3.842 -3.550 -2.417 1.00 91.56 94 TYR A C 1
ATOM 777 O O . TYR A 1 94 ? 2.846 -3.858 -1.778 1.00 91.56 94 TYR A O 1
ATOM 785 N N . ARG A 1 95 ? 4.979 -4.255 -2.377 1.00 92.50 95 ARG A N 1
ATOM 786 C CA . ARG A 1 95 ? 5.120 -5.516 -1.650 1.00 92.50 95 ARG A CA 1
ATOM 787 C C . ARG A 1 95 ? 5.068 -5.286 -0.147 1.00 92.50 95 ARG A C 1
ATOM 789 O O . ARG A 1 95 ? 4.352 -5.991 0.548 1.00 92.50 95 ARG A O 1
ATOM 796 N N . VAL A 1 96 ? 5.774 -4.267 0.349 1.00 94.06 96 VAL A N 1
ATOM 797 C CA . VAL A 1 96 ? 5.743 -3.921 1.780 1.00 94.06 96 VAL A CA 1
ATOM 798 C C . VAL A 1 96 ? 4.324 -3.535 2.211 1.00 94.06 96 VAL A C 1
ATOM 800 O O . VAL A 1 96 ? 3.852 -4.003 3.242 1.00 94.06 96 VAL A O 1
ATOM 803 N N . LEU A 1 97 ? 3.634 -2.703 1.423 1.00 93.38 97 LEU A N 1
ATOM 804 C CA . LEU A 1 97 ? 2.253 -2.297 1.703 1.00 93.38 97 LEU A CA 1
ATOM 805 C C . LEU A 1 97 ? 1.286 -3.485 1.641 1.00 93.38 97 LEU A C 1
ATOM 807 O O . LEU A 1 97 ? 0.382 -3.572 2.463 1.00 93.38 97 LEU A O 1
ATOM 811 N N . GLU A 1 98 ? 1.476 -4.390 0.684 1.00 91.31 98 GLU A N 1
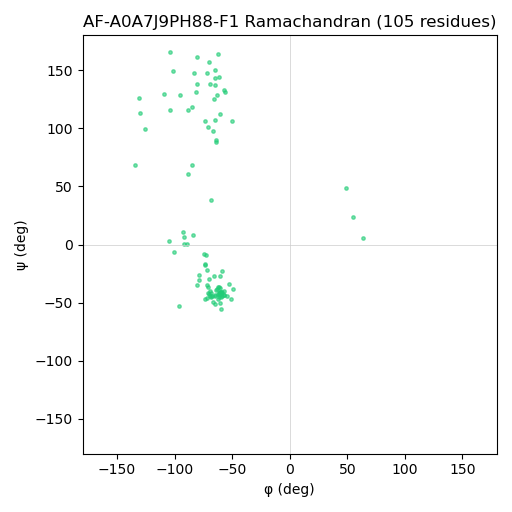ATOM 812 C CA . GLU A 1 98 ? 0.642 -5.575 0.502 1.00 91.31 98 GLU A CA 1
ATOM 813 C C . GLU A 1 98 ? 0.779 -6.562 1.663 1.00 91.31 98 GLU A C 1
ATOM 815 O O . GLU A 1 98 ? -0.230 -6.981 2.228 1.00 91.31 98 GLU A O 1
ATOM 820 N N . GLU A 1 99 ? 2.006 -6.900 2.056 1.00 92.19 99 GLU A N 1
ATOM 821 C CA . GLU A 1 99 ? 2.254 -7.808 3.179 1.00 92.19 99 GLU A CA 1
ATOM 822 C C . GLU A 1 99 ? 1.776 -7.190 4.495 1.00 92.19 99 GLU A C 1
ATOM 824 O O . GLU A 1 99 ? 1.051 -7.829 5.255 1.00 92.19 99 GLU A O 1
ATOM 829 N N . ALA A 1 100 ? 2.076 -5.909 4.729 1.00 92.56 100 ALA A N 1
ATOM 830 C CA . ALA A 1 100 ? 1.633 -5.218 5.934 1.00 92.56 100 ALA A CA 1
ATOM 831 C C . ALA A 1 100 ? 0.104 -5.165 6.071 1.00 92.56 100 ALA A C 1
ATOM 833 O O . ALA A 1 100 ? -0.411 -5.282 7.182 1.00 92.56 100 ALA A O 1
ATOM 834 N N . LEU A 1 101 ? -0.614 -4.995 4.957 1.00 90.44 101 LEU A N 1
ATOM 835 C CA . LEU A 1 101 ? -2.073 -4.954 4.943 1.00 90.44 101 LEU A CA 1
ATOM 836 C C . LEU A 1 101 ? -2.674 -6.349 5.144 1.00 90.44 101 LEU A C 1
ATOM 838 O O . LEU A 1 101 ? -3.576 -6.518 5.956 1.00 90.44 101 LEU A O 1
ATOM 842 N N . ASN A 1 102 ? -2.175 -7.359 4.428 1.00 86.38 102 ASN A N 1
ATOM 843 C CA . ASN A 1 102 ? -2.764 -8.698 4.460 1.00 86.38 102 ASN A CA 1
ATOM 844 C C . ASN A 1 102 ? -2.492 -9.468 5.759 1.00 86.38 102 ASN A C 1
ATOM 846 O O . ASN A 1 102 ? -3.206 -10.435 6.013 1.00 86.38 102 ASN A O 1
ATOM 850 N N . VAL A 1 103 ? -1.514 -9.070 6.582 1.00 83.44 103 VAL A N 1
ATOM 851 C CA . VAL A 1 103 ? -1.346 -9.658 7.924 1.00 83.44 103 VAL A CA 1
ATOM 852 C C . VAL A 1 103 ? -2.587 -9.421 8.793 1.00 83.44 103 VAL A C 1
ATOM 854 O O . VAL A 1 103 ? -3.052 -10.367 9.418 1.00 83.44 103 VAL A O 1
ATOM 857 N N . GLY A 1 104 ? -3.176 -8.219 8.768 1.00 63.88 104 GLY A N 1
ATOM 858 C CA . GLY A 1 104 ? -4.396 -7.915 9.537 1.00 63.88 104 GLY A CA 1
ATOM 859 C C . GLY A 1 104 ? -5.669 -8.573 8.982 1.00 63.88 104 GLY A C 1
ATOM 860 O O . GLY A 1 104 ? -6.621 -8.790 9.714 1.00 63.88 104 GLY A O 1
ATOM 861 N N . TYR A 1 105 ? -5.685 -8.945 7.697 1.00 57.09 105 TYR A N 1
ATOM 862 C CA . TYR A 1 105 ? -6.832 -9.594 7.034 1.00 57.09 105 TYR A CA 1
ATOM 863 C C . TYR A 1 105 ? -6.837 -11.134 7.127 1.00 57.09 105 TYR A C 1
ATOM 865 O O . TYR A 1 105 ? -7.706 -11.772 6.534 1.00 57.09 105 TYR A O 1
ATOM 873 N N . ARG A 1 106 ? -5.851 -11.756 7.788 1.00 54.53 106 ARG A N 1
ATOM 874 C CA . ARG A 1 106 ? -5.759 -13.224 7.941 1.00 54.53 106 ARG A CA 1
ATOM 875 C C . ARG A 1 106 ? -6.417 -13.766 9.218 1.00 54.53 106 ARG A C 1
ATOM 877 O O . ARG A 1 106 ? -6.283 -14.963 9.473 1.00 54.53 106 ARG A O 1
ATOM 884 N N . HIS A 1 107 ? -7.108 -12.924 9.982 1.00 40.62 107 HIS A N 1
ATOM 885 C CA . HIS A 1 107 ? -7.859 -13.309 11.177 1.00 40.62 107 HIS A CA 1
ATOM 886 C C . HIS A 1 107 ? -9.365 -13.223 10.946 1.00 40.62 107 HIS A C 1
ATOM 888 O O . HIS A 1 107 ? -9.807 -12.238 10.314 1.00 40.62 107 HIS A O 1
#

Mean predicted aligned error: 8.58 Å

Radius of gyration: 14.54 Å; Cα contacts (8 Å, |Δi|>4): 115; chains: 1; bounding box: 32×34×34 Å

pLDDT: mean 76.87, std 19.86, range [33.66, 95.81]

Organism: Methanococcus maripaludis (NCBI:txid39152)

Sequence (107 aa):
MIRICPKCLKAVVHYDKEYITGKVRPVFVDTENKCCGYLQTESVFDNAKCSKMQLLKTQAGKISKQLNLSEELKYEFFENLKRFKRDHNEWKDYRVLEEALNVGYRH

Foldseek 3Di:
DWFAQLAQREIDDDDDQPCVVVDRDPDPPVPVCPPDPDDPDPVSNVPRAQDDLVVLLVSLVVNCVVVVPDPVLSVQLSVQLVVQCVVPVVDGSRVSSVVSNVVSVPD